Protein AF-X1AQA8-F1 (afdb_monomer_lite)

InterPro domains:
  IPR002523 Mg2+ transporter protein, CorA-like/Zinc transport protein ZntB [PF01544] (9-106)
  IPR045861 CorA, cytoplasmic domain [SSF143865] (4-46)
  IPR045863 CorA, transmembrane region [SSF144083] (48-108)

Secondary structure (DSSP, 8-state):
-HHHHHHHHHHHHHHHHHHHHHHHHHHHHHHHHHHHHHHHHHHHHHHHHHHHHHHHHHHHHHHHHHHHHHHHTSSS--TTTTSTTHHHHHHHHHHHHHHHHHHHHHHTT--

Foldseek 3Di:
DVVVVVVVVV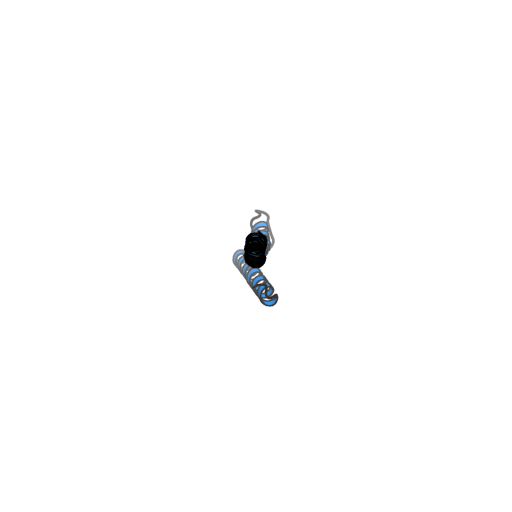VVVVVVVVVVVVVVVVVVVVVVVVVVVVVVVVVVVVVVVLVVLVVVLVVVLVVVVCVLCVVLVDPDPDVLNPDPCSVVVSVVVSVVSNVVSVVVCVVVVSD

pLDDT: mean 88.66, std 9.75, range [56.78, 98.44]

Radius of gyration: 34.84 Å; chains: 1; bounding box: 68×26×103 Å

Organism: NCBI:txid412755

Sequence (111 aa):
MDFLIEALEVYFSDLVDHIEKIWDTLENCKELIEGVHDAHQSLLSNKINDIMRVLTIFSVIILPLALITGIYGMNVGLPLGRSPFAFIIIVVSMIIVIIGMLVYFKYKDWI

Structure (mmCIF, N/CA/C/O backbone):
data_AF-X1AQA8-F1
#
_entry.id   AF-X1AQA8-F1
#
loop_
_atom_site.group_PDB
_atom_site.id
_atom_site.type_symbol
_atom_site.label_atom_id
_atom_site.label_alt_id
_atom_site.label_comp_id
_atom_site.label_asym_id
_atom_site.label_entity_id
_atom_site.label_seq_id
_atom_site.pdbx_PDB_ins_code
_atom_site.Cartn_x
_atom_site.Cartn_y
_atom_site.Cartn_z
_atom_site.occupancy
_atom_site.B_iso_or_equiv
_atom_site.auth_seq_id
_atom_site.auth_comp_id
_atom_site.auth_asym_id
_atom_site.auth_atom_id
_atom_site.pdbx_PDB_model_num
ATOM 1 N N . MET A 1 1 ? -37.784 0.937 64.380 1.00 61.22 1 MET A N 1
ATOM 2 C CA . MET A 1 1 ? -36.533 1.530 63.861 1.00 61.22 1 MET A CA 1
ATOM 3 C C . MET A 1 1 ? -35.927 0.609 62.804 1.00 61.22 1 MET A C 1
ATOM 5 O O . MET A 1 1 ? -35.447 1.120 61.806 1.00 61.22 1 MET A O 1
ATOM 9 N N . ASP A 1 2 ? -36.081 -0.713 62.951 1.00 64.50 2 ASP A N 1
ATOM 10 C CA . ASP A 1 2 ? -35.575 -1.744 62.023 1.00 64.50 2 ASP A CA 1
ATOM 11 C C . ASP A 1 2 ? -36.142 -1.674 60.593 1.00 64.50 2 ASP A C 1
ATOM 13 O O . ASP A 1 2 ? -35.388 -1.785 59.636 1.00 64.50 2 ASP A O 1
ATOM 17 N N . PHE A 1 3 ? -37.434 -1.362 60.420 1.00 72.88 3 PHE A N 1
ATOM 18 C CA . PHE A 1 3 ? -38.059 -1.241 59.087 1.00 72.88 3 PHE A CA 1
ATOM 19 C C . PHE A 1 3 ? -37.407 -0.175 58.180 1.00 72.88 3 PHE A C 1
ATOM 21 O O . PHE A 1 3 ? -37.398 -0.315 56.961 1.00 72.88 3 PHE A O 1
ATOM 28 N N . LEU A 1 4 ? -36.857 0.898 58.762 1.00 77.56 4 LEU A N 1
ATOM 29 C CA . LEU A 1 4 ? -36.189 1.955 57.992 1.00 77.56 4 LEU A CA 1
ATOM 30 C C . LEU A 1 4 ? -34.776 1.555 57.558 1.00 77.56 4 LEU A C 1
ATOM 32 O O . LEU A 1 4 ? -34.303 2.038 56.536 1.00 77.56 4 LEU A O 1
ATOM 36 N N . ILE A 1 5 ? -34.115 0.696 58.335 1.00 79.62 5 ILE A N 1
ATOM 37 C CA . ILE A 1 5 ? -32.762 0.214 58.045 1.00 79.62 5 ILE A CA 1
ATOM 38 C C . ILE A 1 5 ? -32.825 -0.786 56.887 1.00 79.62 5 ILE A C 1
ATOM 40 O O . ILE A 1 5 ? -32.066 -0.657 55.934 1.00 79.62 5 ILE A O 1
ATOM 44 N N . GLU A 1 6 ? -33.800 -1.694 56.908 1.00 81.06 6 GLU A N 1
ATOM 45 C CA . GLU A 1 6 ? -33.964 -2.714 55.867 1.00 81.06 6 GLU A CA 1
ATOM 46 C C . GLU A 1 6 ? -34.383 -2.120 54.511 1.00 81.06 6 GLU A C 1
ATOM 48 O O . GLU A 1 6 ? -33.845 -2.489 53.470 1.00 81.06 6 GLU A O 1
ATOM 53 N N . ALA A 1 7 ? -35.265 -1.113 54.502 1.00 81.50 7 ALA A N 1
ATOM 54 C CA . ALA A 1 7 ? -35.614 -0.396 53.273 1.00 81.50 7 ALA A CA 1
ATOM 55 C C . ALA A 1 7 ? -34.426 0.385 52.677 1.00 81.50 7 ALA A C 1
ATOM 57 O O . ALA A 1 7 ? -34.309 0.509 51.457 1.00 81.50 7 ALA A O 1
ATOM 58 N N . LEU A 1 8 ? -33.543 0.913 53.532 1.00 86.75 8 LEU A N 1
ATOM 59 C CA . LEU A 1 8 ? -32.344 1.630 53.106 1.00 86.75 8 LEU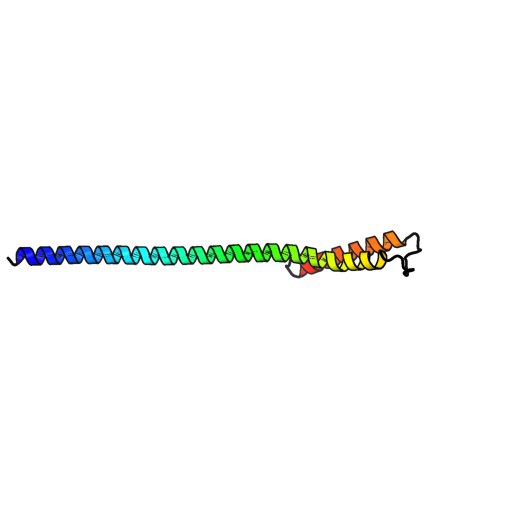 A CA 1
ATOM 60 C C . LEU A 1 8 ? -31.306 0.670 52.509 1.00 86.75 8 LEU A C 1
ATOM 62 O O . LEU A 1 8 ? -30.703 0.987 51.487 1.00 86.75 8 LEU A O 1
ATOM 66 N N . GLU A 1 9 ? -31.133 -0.505 53.112 1.00 87.56 9 GLU A N 1
ATOM 67 C CA . GLU A 1 9 ? -30.214 -1.548 52.646 1.00 87.56 9 GLU A CA 1
ATOM 68 C C . GLU A 1 9 ? -30.627 -2.092 51.268 1.00 87.56 9 GLU A C 1
ATOM 70 O O . GLU A 1 9 ? -29.797 -2.167 50.361 1.00 87.56 9 GLU A O 1
ATOM 75 N N . VAL A 1 10 ? -31.927 -2.337 51.058 1.00 89.12 10 VAL A N 1
ATOM 76 C CA . VAL A 1 10 ? -32.480 -2.726 49.747 1.00 89.12 10 VAL A CA 1
ATOM 77 C C . VAL A 1 10 ? -32.274 -1.632 48.693 1.00 89.12 10 VAL A C 1
ATOM 79 O O . VAL A 1 10 ? -31.888 -1.934 47.566 1.00 89.12 10 VAL A O 1
ATOM 82 N N . TYR A 1 11 ? -32.482 -0.358 49.044 1.00 92.00 11 TYR A N 1
ATOM 83 C CA . TYR A 1 11 ? -32.276 0.760 48.116 1.00 92.00 11 TYR A CA 1
ATOM 84 C C . TYR A 1 11 ? -30.807 0.914 47.692 1.00 92.00 11 TYR A C 1
ATOM 86 O O . TYR A 1 11 ? -30.523 1.131 46.515 1.00 92.00 11 TYR A O 1
ATOM 94 N N . PHE A 1 12 ? -29.864 0.791 48.631 1.00 92.62 12 PHE A N 1
ATOM 95 C CA . PHE A 1 12 ? -28.437 0.836 48.302 1.00 92.62 12 PHE A CA 1
ATOM 96 C C . PHE A 1 12 ? -27.999 -0.365 47.463 1.00 92.62 12 PHE A C 1
ATOM 98 O O . PHE A 1 12 ? -27.198 -0.176 46.552 1.00 92.62 12 PHE A O 1
ATOM 105 N N . SER A 1 13 ? -28.540 -1.560 47.723 1.00 93.75 13 SER A N 1
ATOM 106 C CA . SER A 1 13 ? -28.267 -2.745 46.902 1.00 93.75 13 SER A CA 1
ATOM 107 C C . SER A 1 13 ? -28.698 -2.538 45.449 1.00 93.75 13 SER A C 1
ATOM 109 O O . SER A 1 13 ? -27.897 -2.747 44.548 1.00 93.75 13 SER A O 1
ATOM 111 N N . ASP A 1 14 ? -29.917 -2.044 45.213 1.00 95.00 14 ASP A N 1
ATOM 112 C CA . ASP A 1 14 ? -30.417 -1.794 43.851 1.00 95.00 14 ASP A CA 1
ATOM 113 C C . ASP A 1 14 ? -29.590 -0.719 43.118 1.00 95.00 14 ASP A C 1
ATOM 115 O O . ASP A 1 14 ? -29.326 -0.821 41.918 1.00 95.00 14 ASP A O 1
ATOM 119 N N . LEU A 1 15 ? -29.109 0.294 43.850 1.00 94.44 15 LEU A N 1
ATOM 120 C CA . LEU A 1 15 ? -28.183 1.299 43.321 1.00 94.44 15 LEU A CA 1
ATOM 121 C C . LEU A 1 15 ? -26.840 0.694 42.900 1.00 94.44 15 LEU A C 1
ATOM 123 O O . LEU A 1 15 ? -26.312 1.067 41.851 1.00 94.44 15 LEU A O 1
ATOM 127 N N . VAL A 1 16 ? -26.285 -0.211 43.708 1.00 96.00 16 VAL A N 1
ATOM 128 C CA . VAL A 1 16 ? -25.039 -0.920 43.386 1.00 96.00 16 VAL A CA 1
ATOM 129 C C . VAL A 1 16 ? -25.233 -1.778 42.138 1.00 96.00 16 VAL A C 1
ATOM 131 O O . VAL A 1 16 ? -24.447 -1.641 41.202 1.00 96.00 16 VAL A O 1
ATOM 134 N N . ASP A 1 17 ? -26.326 -2.539 42.055 1.00 96.50 17 ASP A N 1
ATOM 135 C CA . ASP A 1 17 ? -26.651 -3.367 40.886 1.00 96.50 17 ASP A CA 1
ATOM 136 C C . ASP A 1 17 ? -26.779 -2.522 39.604 1.00 96.50 17 ASP A C 1
ATOM 138 O O . ASP A 1 17 ? -26.302 -2.897 38.527 1.00 96.50 17 ASP A O 1
ATOM 142 N N . HIS A 1 18 ? -27.392 -1.336 39.699 1.00 96.44 18 HIS A N 1
ATOM 143 C CA . HIS A 1 18 ? -27.487 -0.407 38.571 1.00 96.44 18 HIS A CA 1
ATOM 144 C C . HIS A 1 18 ? -26.119 0.132 38.143 1.00 96.44 18 HIS A C 1
ATOM 146 O O . HIS A 1 18 ? -25.861 0.251 36.942 1.00 96.44 18 HIS A O 1
ATOM 152 N N . ILE A 1 19 ? -25.242 0.456 39.096 1.00 97.06 19 ILE A N 1
ATOM 153 C CA . ILE A 1 19 ? -23.880 0.923 38.806 1.00 97.06 19 ILE A CA 1
ATOM 154 C C . ILE A 1 19 ? -23.067 -0.185 38.134 1.00 97.06 19 ILE A C 1
ATOM 156 O O . ILE A 1 19 ? -22.414 0.093 37.129 1.00 97.06 19 ILE A O 1
ATOM 160 N N . GLU A 1 20 ? -23.143 -1.425 38.622 1.00 97.75 20 GLU A N 1
ATOM 161 C CA . GLU A 1 20 ? -22.469 -2.576 38.004 1.00 97.75 20 GLU A CA 1
ATOM 162 C C . GLU A 1 20 ? -22.935 -2.780 36.563 1.00 97.75 20 GLU A C 1
ATOM 164 O O . GLU A 1 20 ? -22.125 -2.877 35.645 1.00 97.75 20 GLU A O 1
ATOM 169 N N . LYS A 1 21 ? -24.243 -2.710 36.317 1.00 97.56 21 LYS A N 1
ATOM 170 C CA . LYS A 1 21 ? -24.792 -2.862 34.965 1.00 97.56 21 LYS A CA 1
ATOM 171 C C . LYS A 1 21 ? -24.344 -1.758 34.004 1.00 97.56 21 LYS A C 1
ATOM 173 O O . LYS A 1 21 ? -24.112 -2.014 32.817 1.00 97.56 21 LYS A O 1
ATOM 178 N N . ILE A 1 22 ? -24.233 -0.522 34.493 1.00 97.81 22 ILE A N 1
ATOM 179 C CA . ILE A 1 22 ? -23.680 0.598 33.719 1.00 97.81 22 ILE A CA 1
ATOM 180 C C . ILE A 1 22 ? -22.198 0.352 33.433 1.00 97.81 22 ILE A C 1
ATOM 182 O O . ILE A 1 22 ? -21.763 0.572 32.303 1.00 97.81 22 ILE A O 1
ATOM 186 N N . TRP A 1 23 ? -21.444 -0.119 34.426 1.00 98.19 23 TRP A N 1
ATOM 187 C CA . TRP A 1 23 ? -20.026 -0.432 34.288 1.00 98.19 23 TRP A CA 1
ATOM 188 C C . TRP A 1 23 ? -19.785 -1.509 33.230 1.00 98.19 23 TRP A C 1
ATOM 190 O O . TRP A 1 23 ? -19.011 -1.286 32.302 1.00 98.19 23 TRP A O 1
ATOM 200 N N . ASP A 1 24 ? -20.525 -2.614 33.291 1.00 98.25 24 ASP A N 1
ATOM 201 C CA . ASP A 1 24 ? -20.453 -3.690 32.301 1.00 98.25 24 ASP A CA 1
ATOM 202 C C . ASP A 1 24 ? -20.789 -3.184 30.897 1.00 98.25 24 ASP A C 1
ATOM 204 O O . ASP A 1 24 ? -20.133 -3.525 29.914 1.00 98.25 24 ASP A O 1
ATOM 208 N N . THR A 1 25 ? -21.807 -2.330 30.777 1.00 98.12 25 THR A N 1
ATOM 209 C CA . THR A 1 25 ? -22.171 -1.729 29.487 1.00 98.12 25 THR A CA 1
ATOM 210 C C . THR A 1 25 ? -21.050 -0.835 28.956 1.00 98.12 25 THR A C 1
ATOM 212 O O . THR A 1 25 ? -20.780 -0.830 27.753 1.00 98.12 25 THR A O 1
ATOM 215 N N . LEU A 1 26 ? -20.387 -0.086 29.837 1.00 98.31 26 LEU A N 1
ATOM 216 C CA . LEU A 1 26 ? -19.289 0.805 29.485 1.00 98.31 26 LEU A CA 1
ATOM 217 C C . LEU A 1 26 ? -18.041 0.027 29.055 1.00 98.31 26 LEU A C 1
ATOM 219 O O . LEU A 1 26 ? -17.436 0.394 28.047 1.00 98.31 26 LEU A O 1
ATOM 223 N N . GLU A 1 27 ? -17.701 -1.064 29.743 1.00 98.31 27 GLU A N 1
ATOM 224 C CA . GLU A 1 27 ? -16.589 -1.936 29.347 1.00 98.31 27 GLU A CA 1
ATOM 225 C C . GLU A 1 27 ? -16.869 -2.592 27.989 1.00 98.31 27 GLU A C 1
ATOM 227 O O . GLU A 1 27 ? -16.045 -2.493 27.084 1.00 98.31 27 GLU A O 1
ATOM 232 N N . ASN A 1 28 ? -18.079 -3.121 27.774 1.00 98.31 28 ASN A N 1
ATOM 233 C CA . ASN A 1 28 ? -18.488 -3.648 26.466 1.00 98.31 28 ASN A CA 1
ATOM 234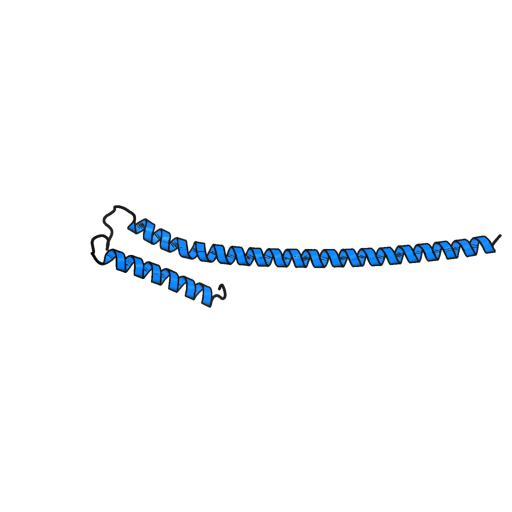 C C . ASN A 1 28 ? -18.383 -2.586 25.354 1.00 98.31 28 ASN A C 1
ATOM 236 O O . ASN A 1 28 ? -17.917 -2.867 24.251 1.00 98.31 28 ASN A O 1
ATOM 240 N N . CYS A 1 29 ? -18.805 -1.344 25.621 1.00 98.12 29 CYS A N 1
ATOM 241 C CA . CYS A 1 29 ? -18.671 -0.252 24.652 1.00 98.12 29 CYS A CA 1
ATOM 242 C C . CYS A 1 29 ? -17.205 0.060 24.343 1.00 98.12 29 CYS A C 1
ATOM 244 O O . CYS A 1 29 ? -16.869 0.324 23.188 1.00 98.12 29 CYS A O 1
ATOM 246 N N . LYS A 1 30 ? -16.334 0.032 25.354 1.00 98.25 30 LYS A N 1
ATOM 247 C CA . LYS A 1 30 ? -14.898 0.245 25.186 1.00 98.25 30 LYS A CA 1
ATOM 248 C C . LYS A 1 30 ? -14.272 -0.854 24.328 1.00 98.25 30 LYS A C 1
ATOM 250 O O . LYS A 1 30 ? -13.606 -0.517 23.353 1.00 98.25 30 LYS A O 1
ATOM 255 N N . GLU A 1 31 ? -14.559 -2.123 24.607 1.00 98.31 31 GLU A N 1
ATOM 256 C CA . GLU A 1 31 ? -14.080 -3.254 23.797 1.00 98.31 31 GLU A CA 1
ATOM 257 C C . GLU A 1 31 ? -14.537 -3.147 22.334 1.00 98.31 31 GLU A C 1
ATOM 259 O O . GLU A 1 31 ? -13.757 -3.366 21.406 1.00 98.31 31 GLU A O 1
ATOM 264 N N . LEU A 1 32 ? -15.790 -2.738 22.100 1.00 98.31 32 LEU A N 1
ATOM 265 C CA . LEU A 1 32 ? -16.300 -2.503 20.747 1.00 98.31 32 LEU A CA 1
ATOM 266 C C . LEU A 1 32 ? -15.560 -1.362 20.037 1.00 98.31 32 LEU A C 1
ATOM 268 O O . LEU A 1 32 ? -15.233 -1.485 18.855 1.00 98.31 32 LEU A O 1
ATOM 272 N N . ILE A 1 33 ? -15.295 -0.252 20.733 1.00 98.25 33 ILE A N 1
ATOM 273 C CA . ILE A 1 33 ? -14.549 0.885 20.175 1.00 98.25 33 ILE A CA 1
ATOM 274 C C . ILE A 1 33 ? -13.117 0.469 19.832 1.00 98.25 33 ILE A C 1
ATOM 276 O O . ILE A 1 33 ? -12.638 0.817 18.753 1.00 98.25 33 ILE A O 1
ATOM 280 N N . GLU A 1 34 ? -12.455 -0.287 20.705 1.00 98.44 34 GLU A N 1
ATOM 281 C CA . GLU A 1 34 ? -11.110 -0.820 20.466 1.00 98.44 34 GLU A CA 1
ATOM 282 C C . GLU A 1 34 ? -11.102 -1.754 19.247 1.00 98.44 34 GLU A C 1
ATOM 284 O O . GLU A 1 34 ? -10.308 -1.554 18.328 1.00 98.44 34 GLU A O 1
ATOM 289 N N . GLY A 1 35 ? -12.069 -2.670 19.141 1.00 98.12 35 GLY A N 1
ATOM 290 C CA . GLY A 1 35 ? -12.199 -3.550 17.976 1.00 98.12 35 GLY A CA 1
ATOM 291 C C . GLY A 1 35 ? -12.430 -2.794 16.660 1.00 98.12 35 GLY A C 1
ATOM 292 O O . GLY A 1 35 ? -11.840 -3.126 15.627 1.00 98.12 35 GLY A O 1
ATOM 293 N N . VAL A 1 36 ? -13.250 -1.739 16.676 1.00 98.12 36 VAL A N 1
ATOM 294 C CA . VAL A 1 36 ? -13.454 -0.872 15.501 1.00 98.12 36 VAL A CA 1
ATOM 295 C C . VAL A 1 36 ? -12.195 -0.071 15.180 1.00 98.12 36 VAL A C 1
ATOM 297 O O . VAL A 1 36 ? -11.871 0.104 14.003 1.00 98.12 36 VAL A O 1
ATOM 300 N N . HIS A 1 37 ? -11.475 0.411 16.193 1.00 98.25 37 HIS A N 1
ATOM 301 C CA . HIS A 1 37 ? -10.222 1.130 16.003 1.00 98.25 37 HIS A CA 1
ATOM 302 C C . HIS A 1 37 ? -9.178 0.242 15.322 1.00 98.25 37 HIS A C 1
ATOM 304 O O . HIS A 1 37 ? -8.602 0.648 14.311 1.00 98.25 37 HIS A O 1
ATOM 310 N N . ASP A 1 38 ? -9.005 -0.989 15.796 1.00 98.06 38 ASP A N 1
ATOM 311 C CA . ASP A 1 38 ? -8.063 -1.956 15.230 1.00 98.06 38 ASP A CA 1
ATOM 312 C C . ASP A 1 38 ? -8.435 -2.353 13.797 1.00 98.06 38 ASP A C 1
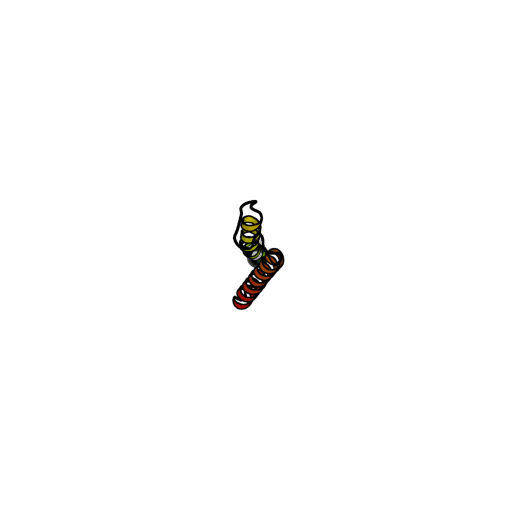ATOM 314 O O . ASP A 1 38 ? -7.575 -2.422 12.909 1.00 98.06 38 ASP A O 1
ATOM 318 N N . ALA A 1 39 ? -9.729 -2.540 13.523 1.00 97.62 39 ALA A N 1
ATOM 319 C CA . ALA A 1 39 ? -10.219 -2.767 12.168 1.00 97.62 39 ALA A CA 1
ATOM 320 C C . ALA A 1 39 ? -9.949 -1.555 11.262 1.00 97.62 39 ALA A C 1
ATOM 322 O O . ALA A 1 39 ? -9.502 -1.713 10.122 1.00 97.62 39 ALA A O 1
ATOM 323 N N . HIS A 1 40 ? -10.169 -0.335 11.758 1.00 97.81 40 HIS A N 1
ATOM 324 C CA . HIS A 1 40 ? -9.895 0.881 11.002 1.00 97.81 40 HIS A CA 1
ATOM 325 C C . HIS A 1 40 ? -8.402 1.031 10.694 1.00 97.81 40 HIS A C 1
ATOM 327 O O . HIS A 1 40 ? -8.055 1.310 9.542 1.00 97.81 40 HIS A O 1
ATOM 333 N N . GLN A 1 41 ? -7.531 0.803 11.679 1.00 98.12 41 GLN A N 1
ATOM 334 C CA . GLN A 1 41 ? -6.081 0.811 11.492 1.00 98.12 41 GLN A CA 1
ATOM 335 C C . GLN A 1 41 ? -5.657 -0.232 10.460 1.00 98.12 41 GLN A C 1
ATOM 337 O O . GLN A 1 41 ? -4.933 0.095 9.524 1.00 98.12 41 GLN A O 1
ATOM 342 N N . SER A 1 42 ? -6.194 -1.450 10.541 1.00 97.56 42 SER A N 1
ATOM 343 C CA . SER A 1 42 ? -5.928 -2.512 9.563 1.00 97.56 42 SER A CA 1
ATOM 344 C C . SER A 1 42 ? -6.331 -2.101 8.142 1.00 97.56 42 SER A C 1
ATOM 346 O O . SER A 1 42 ? -5.574 -2.297 7.189 1.00 97.56 42 SER A O 1
ATOM 348 N N . LEU A 1 43 ? -7.495 -1.463 7.978 1.00 97.69 43 LEU A N 1
ATOM 349 C CA . LEU A 1 43 ? -7.936 -0.927 6.686 1.00 97.69 43 LEU A CA 1
ATOM 350 C C . LEU A 1 43 ? -7.031 0.205 6.181 1.00 97.69 43 LEU A C 1
ATOM 352 O O . LEU A 1 43 ? -6.765 0.278 4.980 1.00 97.69 43 LEU A O 1
ATOM 356 N N . LEU A 1 44 ? -6.552 1.084 7.066 1.00 97.56 44 LEU A N 1
ATOM 357 C CA . LEU A 1 44 ? -5.596 2.134 6.706 1.00 97.56 44 LEU A CA 1
ATOM 358 C C . LEU A 1 44 ? -4.258 1.538 6.267 1.00 97.56 44 LEU A C 1
ATOM 360 O O . LEU A 1 44 ? -3.751 1.921 5.215 1.00 97.56 44 LEU A O 1
ATOM 364 N N . SER A 1 45 ? -3.719 0.570 7.008 1.00 96.75 45 SER A N 1
ATOM 365 C CA . SER A 1 45 ? -2.494 -0.141 6.636 1.00 96.75 45 SER A CA 1
ATOM 366 C C . SER A 1 45 ? -2.633 -0.844 5.288 1.00 96.75 45 SER A C 1
ATOM 368 O O . SER A 1 45 ? -1.735 -0.729 4.458 1.00 96.75 45 SER A O 1
ATOM 370 N N . ASN A 1 46 ? -3.770 -1.493 5.017 1.00 95.12 46 ASN A N 1
ATOM 371 C CA . ASN A 1 46 ? -4.039 -2.104 3.712 1.00 95.12 46 ASN A CA 1
ATOM 372 C C . ASN A 1 46 ? -4.030 -1.063 2.585 1.00 95.12 46 ASN A C 1
ATOM 374 O O . ASN A 1 46 ? -3.338 -1.249 1.588 1.00 95.12 46 ASN A O 1
ATOM 378 N N . LYS A 1 47 ? -4.703 0.081 2.774 1.00 94.88 47 LYS A N 1
ATOM 379 C CA . LYS A 1 47 ? -4.675 1.181 1.795 1.00 94.88 47 LYS A CA 1
ATOM 380 C C . LYS A 1 47 ? -3.266 1.724 1.566 1.00 94.88 47 LYS A C 1
ATOM 382 O O . LYS A 1 47 ? -2.899 1.998 0.428 1.00 94.88 47 LYS A O 1
ATOM 387 N N . ILE A 1 48 ? -2.475 1.890 2.626 1.00 95.50 48 ILE A N 1
ATOM 388 C CA . ILE A 1 48 ? -1.082 2.344 2.516 1.00 95.50 48 ILE A CA 1
ATOM 389 C C . ILE A 1 48 ? -0.253 1.319 1.741 1.00 95.50 48 ILE A C 1
ATOM 391 O O . ILE A 1 48 ? 0.488 1.706 0.840 1.00 95.50 48 ILE A O 1
ATOM 395 N N . ASN A 1 49 ? -0.405 0.027 2.037 1.00 93.94 49 ASN A N 1
ATOM 396 C CA . ASN A 1 49 ? 0.282 -1.044 1.318 1.00 93.94 49 ASN A CA 1
ATOM 397 C C . ASN A 1 49 ? -0.073 -1.043 -0.173 1.00 93.94 49 ASN A C 1
ATOM 399 O O . ASN A 1 49 ? 0.826 -1.156 -1.006 1.00 93.94 49 ASN A O 1
ATOM 403 N N . ASP A 1 50 ? -1.343 -0.837 -0.522 1.00 92.94 50 ASP A N 1
ATOM 404 C CA . ASP A 1 50 ? -1.778 -0.728 -1.917 1.00 92.94 50 ASP A CA 1
ATOM 405 C C . ASP A 1 50 ? -1.169 0.495 -2.615 1.00 92.94 50 ASP A C 1
ATOM 407 O O . ASP A 1 50 ? -0.624 0.378 -3.715 1.00 92.94 50 ASP A O 1
ATOM 411 N N . ILE A 1 51 ? -1.179 1.662 -1.964 1.00 94.62 51 ILE A N 1
ATOM 412 C CA . ILE A 1 51 ? -0.553 2.882 -2.498 1.00 94.62 51 ILE A CA 1
ATOM 413 C C . ILE A 1 51 ? 0.953 2.668 -2.710 1.00 94.62 51 ILE A C 1
ATOM 415 O O . ILE A 1 51 ? 1.488 3.004 -3.770 1.00 94.62 51 ILE A O 1
ATOM 419 N N . MET A 1 52 ? 1.641 2.072 -1.733 1.00 93.81 52 MET A N 1
ATOM 420 C CA . MET A 1 52 ? 3.075 1.777 -1.804 1.00 93.81 52 MET A CA 1
ATOM 421 C C . MET A 1 52 ? 3.400 0.769 -2.905 1.00 93.81 52 MET A C 1
ATOM 423 O O . MET A 1 52 ? 4.388 0.944 -3.621 1.00 93.81 52 MET A O 1
ATOM 427 N N . ARG A 1 53 ? 2.567 -0.260 -3.081 1.00 90.00 53 ARG A N 1
ATOM 428 C CA . ARG A 1 53 ? 2.692 -1.246 -4.160 1.00 90.00 53 ARG A CA 1
ATOM 429 C C . ARG A 1 53 ? 2.614 -0.567 -5.522 1.00 90.00 53 ARG A C 1
ATOM 431 O O . ARG A 1 53 ? 3.509 -0.767 -6.341 1.00 90.00 53 ARG A O 1
ATOM 438 N N . VAL A 1 54 ? 1.625 0.303 -5.734 1.00 90.62 54 VAL A N 1
ATOM 439 C CA . VAL A 1 54 ? 1.487 1.070 -6.983 1.00 90.62 54 VAL A CA 1
ATOM 440 C C . VAL A 1 54 ? 2.709 1.962 -7.216 1.00 90.62 54 VAL A C 1
ATOM 442 O O . VAL A 1 54 ? 3.328 1.887 -8.279 1.00 90.62 54 VAL A O 1
ATOM 445 N N . LEU A 1 55 ? 3.115 2.755 -6.220 1.00 91.88 55 LEU A N 1
ATOM 446 C CA . LEU A 1 55 ? 4.281 3.640 -6.331 1.00 91.88 55 LEU A CA 1
ATOM 447 C C . LEU A 1 55 ? 5.577 2.867 -6.631 1.00 91.88 55 LEU A C 1
ATOM 449 O O . LEU A 1 55 ? 6.399 3.306 -7.440 1.00 91.88 55 LEU A O 1
ATOM 453 N N . THR A 1 56 ? 5.750 1.698 -6.015 1.00 91.88 56 THR A N 1
ATOM 454 C CA . THR A 1 56 ? 6.914 0.827 -6.224 1.00 91.88 56 THR A CA 1
ATOM 455 C C . THR A 1 56 ? 6.944 0.274 -7.642 1.00 91.88 56 THR A C 1
ATOM 457 O O . THR A 1 56 ? 7.992 0.322 -8.281 1.00 91.88 56 THR A O 1
ATOM 460 N N . ILE A 1 57 ? 5.809 -0.195 -8.169 1.00 90.25 57 ILE A N 1
ATOM 461 C CA . ILE A 1 57 ? 5.715 -0.699 -9.548 1.00 90.25 57 ILE A CA 1
ATOM 462 C C . ILE A 1 57 ? 6.128 0.390 -10.540 1.00 90.25 57 ILE A C 1
ATOM 464 O O . ILE A 1 57 ? 6.982 0.146 -11.394 1.00 90.25 57 ILE A O 1
ATOM 468 N N . PHE A 1 58 ? 5.596 1.608 -10.391 1.00 90.94 58 PHE A N 1
ATOM 469 C CA . PHE A 1 58 ? 6.008 2.741 -11.224 1.00 90.94 58 PHE A CA 1
ATOM 470 C C . PHE A 1 58 ? 7.513 3.014 -11.112 1.00 90.94 58 PHE A C 1
ATOM 472 O O . PHE A 1 58 ? 8.194 3.145 -12.128 1.00 90.94 58 PHE A O 1
ATOM 479 N N . SER A 1 59 ? 8.050 3.037 -9.893 1.00 93.50 59 SER A N 1
ATOM 480 C CA . SER A 1 59 ? 9.470 3.316 -9.641 1.00 93.50 59 SER A CA 1
ATOM 481 C C . SER A 1 59 ? 10.398 2.264 -10.263 1.00 93.50 59 SER A C 1
ATOM 483 O O . SER A 1 59 ? 11.394 2.609 -10.902 1.00 93.50 59 SER A O 1
ATOM 485 N N . VAL A 1 60 ? 10.056 0.979 -10.128 1.00 92.12 60 VAL A N 1
ATOM 486 C CA . VAL A 1 60 ? 10.832 -0.143 -10.684 1.00 92.12 60 VAL A CA 1
ATOM 487 C C . VAL A 1 60 ? 10.800 -0.147 -12.211 1.00 92.12 60 VAL A C 1
ATOM 489 O O . VAL A 1 60 ? 11.804 -0.495 -12.824 1.00 92.12 60 VAL A O 1
ATOM 492 N N . ILE A 1 61 ? 9.697 0.275 -12.839 1.00 91.56 61 ILE A N 1
ATOM 493 C CA . ILE A 1 61 ? 9.625 0.431 -14.300 1.00 91.56 61 ILE A CA 1
ATOM 494 C C . ILE A 1 61 ? 10.468 1.626 -14.763 1.00 91.56 61 ILE A C 1
ATOM 496 O O . ILE A 1 61 ? 11.162 1.533 -15.774 1.00 91.56 61 ILE A O 1
ATOM 500 N N . ILE A 1 62 ? 10.452 2.743 -14.031 1.00 92.81 62 ILE A N 1
ATOM 501 C CA . ILE A 1 62 ? 11.195 3.954 -14.410 1.00 92.81 62 ILE A CA 1
ATOM 502 C C . ILE A 1 62 ? 12.713 3.736 -14.345 1.00 92.81 62 ILE A C 1
ATOM 504 O O . ILE A 1 62 ? 13.422 4.231 -15.213 1.00 92.81 62 ILE A O 1
ATOM 508 N N . LEU A 1 63 ? 13.228 2.981 -13.372 1.00 93.62 63 LEU A N 1
ATOM 509 C CA . LEU A 1 63 ? 14.667 2.737 -13.178 1.00 93.62 63 LEU A CA 1
ATOM 510 C C . LEU A 1 63 ? 15.435 2.251 -14.432 1.00 93.62 63 LEU A C 1
ATOM 512 O O . LEU A 1 63 ? 16.390 2.918 -14.836 1.00 93.62 63 LEU A O 1
ATOM 516 N N . PRO A 1 64 ? 15.065 1.130 -15.083 1.00 91.25 64 PRO A N 1
ATOM 517 C CA . PRO A 1 64 ? 15.751 0.659 -16.285 1.00 91.25 64 PRO A CA 1
ATOM 518 C C . PRO A 1 64 ? 15.546 1.601 -17.476 1.00 91.25 64 PRO A C 1
ATOM 520 O O . PRO A 1 64 ? 16.457 1.768 -18.282 1.00 91.25 64 PRO A O 1
ATOM 523 N N . LEU A 1 65 ? 14.388 2.258 -17.576 1.00 91.50 65 LEU A N 1
ATOM 524 C CA . LEU A 1 65 ? 14.138 3.266 -18.608 1.00 91.50 65 LEU A CA 1
ATOM 525 C C . LEU A 1 65 ? 15.078 4.461 -18.438 1.00 91.50 65 LEU A C 1
ATOM 527 O O . LEU A 1 65 ? 15.728 4.860 -19.401 1.00 91.50 65 LEU A O 1
ATOM 531 N N . ALA A 1 66 ? 15.194 4.975 -17.214 1.00 92.00 66 ALA A N 1
ATOM 532 C CA . ALA A 1 66 ? 16.086 6.067 -16.854 1.00 92.00 66 ALA A CA 1
ATOM 533 C C . ALA A 1 66 ? 17.551 5.703 -17.126 1.00 92.00 66 ALA A C 1
ATOM 535 O O . ALA A 1 66 ? 18.303 6.536 -17.629 1.00 92.00 66 ALA A O 1
ATOM 536 N N . LEU A 1 67 ? 17.948 4.453 -16.863 1.00 91.44 67 LEU A N 1
ATOM 537 C CA . LEU A 1 67 ? 19.277 3.943 -17.199 1.00 91.44 67 LEU A CA 1
ATOM 538 C C . LEU A 1 67 ? 19.523 3.955 -18.715 1.00 91.44 67 LEU A C 1
ATOM 540 O O . LEU A 1 67 ? 20.557 4.453 -19.155 1.00 91.44 67 LEU A O 1
ATOM 544 N N . ILE A 1 68 ? 18.576 3.457 -19.518 1.00 88.94 68 ILE A N 1
ATOM 545 C CA . ILE A 1 68 ? 18.682 3.453 -20.987 1.00 88.94 68 ILE A CA 1
ATOM 546 C C . ILE A 1 68 ? 18.782 4.888 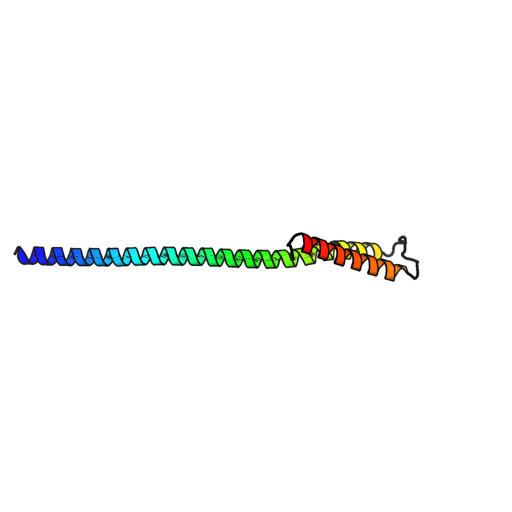-21.513 1.00 88.94 68 ILE A C 1
ATOM 548 O O . ILE A 1 68 ? 19.695 5.198 -22.280 1.00 88.94 68 ILE A O 1
ATOM 552 N N . THR A 1 69 ? 17.895 5.783 -21.071 1.00 88.75 69 THR A N 1
ATOM 553 C CA . THR A 1 69 ? 17.932 7.197 -21.472 1.00 88.75 69 THR A CA 1
ATOM 554 C C . THR A 1 69 ? 19.185 7.905 -20.976 1.00 88.75 69 THR A C 1
ATOM 556 O O . THR A 1 69 ? 19.705 8.768 -21.669 1.00 88.75 69 THR A O 1
ATOM 559 N N . GLY A 1 70 ? 19.685 7.540 -19.795 1.00 89.44 70 GLY A N 1
ATOM 560 C CA . GLY A 1 70 ? 20.886 8.113 -19.203 1.00 89.44 70 GLY A CA 1
ATOM 561 C C . GLY A 1 70 ? 22.128 7.746 -20.001 1.00 89.44 70 GLY A C 1
ATOM 562 O O . GLY A 1 70 ? 22.883 8.636 -20.368 1.00 89.44 70 GLY A O 1
ATOM 563 N N . ILE A 1 71 ? 22.294 6.463 -20.342 1.00 86.81 71 ILE A N 1
ATOM 564 C CA . ILE A 1 71 ? 23.403 5.985 -21.177 1.00 86.81 71 ILE A CA 1
ATOM 565 C C . ILE A 1 71 ? 23.334 6.640 -22.560 1.00 86.81 71 ILE A C 1
ATOM 567 O O . ILE A 1 71 ? 24.292 7.280 -22.976 1.00 86.81 71 ILE A O 1
ATOM 571 N N . TYR A 1 72 ? 22.200 6.545 -23.259 1.00 83.81 72 TYR A N 1
ATOM 572 C CA . TYR A 1 72 ? 22.071 7.080 -24.622 1.00 83.81 72 TYR A CA 1
ATOM 573 C C . TYR A 1 72 ? 21.917 8.607 -24.698 1.00 83.81 72 TYR A C 1
ATOM 575 O O . TYR A 1 72 ? 22.032 9.174 -25.782 1.00 83.81 72 TYR A O 1
ATOM 583 N N . GLY A 1 73 ? 21.693 9.283 -23.570 1.00 81.44 73 GLY A N 1
ATOM 584 C CA . GLY A 1 73 ? 21.743 10.740 -23.450 1.00 81.44 73 GLY A CA 1
ATOM 585 C C . GLY A 1 73 ? 23.164 11.289 -23.302 1.00 81.44 73 GLY A C 1
ATOM 586 O O . GLY A 1 73 ? 23.368 12.501 -23.390 1.00 81.44 73 GLY A O 1
ATOM 587 N N . MET A 1 74 ? 24.165 10.427 -23.091 1.00 83.31 74 MET A N 1
ATOM 588 C CA . MET A 1 74 ? 25.564 10.845 -23.050 1.00 83.31 74 MET A CA 1
ATOM 589 C C . MET A 1 74 ? 26.043 11.213 -24.458 1.00 83.31 74 MET A C 1
ATOM 591 O O . MET A 1 74 ? 25.917 10.428 -25.394 1.00 83.31 74 MET A O 1
ATOM 595 N N . ASN A 1 75 ? 26.696 12.370 -24.600 1.00 75.12 75 ASN A N 1
ATOM 596 C CA . ASN A 1 75 ? 27.337 12.815 -25.849 1.00 75.12 75 ASN A CA 1
ATOM 597 C C . ASN A 1 75 ? 28.651 12.057 -26.147 1.00 75.12 75 ASN A C 1
ATOM 599 O O . ASN A 1 75 ? 29.643 12.641 -26.581 1.00 75.12 75 ASN A O 1
ATOM 603 N N . VAL A 1 76 ? 28.686 10.755 -25.866 1.00 75.44 76 VAL A N 1
ATOM 604 C CA . VAL A 1 76 ? 29.827 9.865 -26.098 1.00 75.44 76 VAL A CA 1
ATOM 605 C C . VAL A 1 76 ? 29.482 8.951 -27.272 1.00 75.44 76 VAL A C 1
ATOM 607 O O . VAL A 1 76 ? 28.330 8.565 -27.451 1.00 75.44 76 VAL A O 1
ATOM 610 N N . GLY A 1 77 ? 30.472 8.615 -28.103 1.00 71.25 77 GLY A N 1
ATOM 611 C CA . GLY A 1 77 ? 30.294 7.739 -29.263 1.00 71.25 77 GLY A CA 1
ATOM 612 C C . GLY A 1 77 ? 29.945 6.305 -28.860 1.00 71.25 77 GLY A C 1
ATOM 613 O O . GLY A 1 77 ? 30.821 5.447 -28.812 1.00 71.25 77 GLY A O 1
ATOM 614 N N . LEU A 1 78 ? 28.672 6.058 -28.568 1.00 74.12 78 LEU A N 1
ATOM 615 C CA . LEU A 1 78 ? 28.156 4.754 -28.172 1.00 74.12 78 LEU A CA 1
ATOM 616 C C . LEU A 1 78 ? 27.888 3.858 -29.391 1.00 74.12 78 LEU A C 1
ATOM 618 O O . LEU A 1 78 ? 27.514 4.358 -30.462 1.00 74.12 78 LEU A O 1
ATOM 622 N N . PRO A 1 79 ? 28.022 2.525 -29.244 1.00 66.75 79 PRO A N 1
ATOM 623 C CA . PRO A 1 79 ? 27.512 1.587 -30.236 1.00 66.75 79 PRO A CA 1
ATOM 624 C C . PRO A 1 79 ? 26.009 1.835 -30.446 1.00 66.75 79 PRO A C 1
ATOM 626 O O . PRO A 1 79 ? 25.301 2.209 -29.520 1.00 66.75 79 PRO A O 1
ATOM 629 N N . LEU A 1 80 ? 25.539 1.687 -31.686 1.00 67.25 80 LEU A N 1
ATOM 630 C CA . LEU A 1 80 ? 24.226 2.123 -32.191 1.00 67.25 80 LEU A CA 1
ATOM 631 C C . LEU A 1 80 ? 24.019 3.642 -32.351 1.00 67.25 80 LEU A C 1
ATOM 633 O O . LEU A 1 80 ? 23.222 3.999 -33.203 1.00 67.25 80 LEU A O 1
ATOM 637 N N . GLY A 1 81 ? 24.746 4.552 -31.694 1.00 68.06 81 GLY A N 1
ATOM 638 C CA . GLY A 1 81 ? 24.421 5.997 -31.699 1.00 68.06 81 GLY A CA 1
ATOM 639 C C . GLY A 1 81 ? 24.472 6.734 -33.053 1.00 68.06 81 GLY A C 1
ATOM 640 O O . GLY A 1 81 ? 23.873 7.794 -33.198 1.00 68.06 81 GLY A O 1
ATOM 641 N N . ARG A 1 82 ? 25.164 6.189 -34.064 1.00 67.94 82 ARG A N 1
ATOM 642 C CA . ARG A 1 82 ? 25.285 6.788 -35.415 1.00 67.94 82 ARG A CA 1
ATOM 643 C C . ARG A 1 82 ? 24.394 6.135 -36.477 1.00 67.94 82 ARG A C 1
ATOM 645 O O . ARG A 1 82 ? 24.431 6.544 -37.634 1.00 67.94 82 ARG A O 1
ATOM 652 N N . SER A 1 83 ? 23.637 5.099 -36.115 1.00 77.06 83 SER A N 1
ATOM 653 C CA . SER A 1 83 ? 22.753 4.409 -37.058 1.00 77.06 83 SER A CA 1
ATOM 654 C C . SER A 1 83 ? 21.452 5.200 -37.255 1.00 77.06 83 SER A C 1
ATOM 656 O O . SER A 1 83 ? 20.870 5.641 -36.265 1.00 77.06 83 SER A O 1
ATOM 658 N N . PRO A 1 84 ? 20.917 5.325 -38.483 1.00 76.56 84 PRO A N 1
ATOM 659 C CA . PRO A 1 84 ? 19.605 5.941 -38.708 1.00 76.56 84 PRO A CA 1
ATOM 660 C C . PRO A 1 84 ? 18.460 5.187 -38.004 1.00 76.56 84 PRO A C 1
ATOM 662 O O . PRO A 1 84 ? 17.422 5.774 -37.715 1.00 76.56 84 PRO A O 1
ATOM 665 N N . PHE A 1 85 ? 18.657 3.906 -37.666 1.00 82.81 85 PHE A N 1
ATOM 666 C CA . PHE A 1 85 ? 17.676 3.081 -36.950 1.00 82.81 85 PHE A CA 1
ATOM 667 C C . PHE A 1 85 ? 17.865 3.065 -35.425 1.00 82.81 85 PHE A C 1
ATOM 669 O O . PHE A 1 85 ? 17.079 2.434 -34.720 1.00 82.81 85 PHE A O 1
ATOM 676 N N . ALA A 1 86 ? 18.886 3.748 -34.899 1.00 81.50 86 ALA A N 1
ATOM 677 C CA . ALA A 1 86 ? 19.242 3.723 -33.479 1.00 81.50 86 ALA A CA 1
ATOM 678 C C . ALA A 1 86 ? 18.077 4.111 -32.568 1.00 81.50 86 ALA A C 1
ATOM 680 O O . ALA A 1 86 ? 17.762 3.403 -31.615 1.00 81.50 86 ALA A O 1
ATOM 681 N N . PHE A 1 87 ? 17.404 5.210 -32.913 1.00 82.56 87 PHE A N 1
ATOM 682 C CA . PHE A 1 87 ? 16.268 5.731 -32.164 1.00 82.56 87 PHE A CA 1
ATOM 683 C C . PHE A 1 87 ? 15.140 4.698 -32.053 1.00 82.56 87 PHE A C 1
ATOM 685 O O . PHE A 1 87 ? 14.641 4.437 -30.962 1.00 82.56 87 PHE A O 1
ATOM 692 N N . ILE A 1 88 ? 14.793 4.051 -33.170 1.00 87.31 88 ILE A N 1
ATOM 693 C CA . ILE A 1 88 ? 13.726 3.045 -33.219 1.00 87.31 88 ILE A CA 1
ATOM 694 C C . ILE A 1 88 ? 14.097 1.826 -32.368 1.00 87.31 88 ILE A C 1
ATOM 696 O O . ILE A 1 88 ? 13.271 1.354 -31.593 1.00 87.31 88 ILE A O 1
ATOM 700 N N . ILE A 1 89 ? 15.339 1.340 -32.463 1.00 87.12 89 ILE A N 1
ATOM 701 C CA . ILE A 1 89 ? 15.803 0.181 -31.686 1.00 87.12 89 ILE A CA 1
ATOM 702 C C . ILE A 1 89 ? 15.754 0.473 -30.179 1.00 87.12 89 ILE A C 1
ATOM 704 O O . ILE A 1 89 ? 15.274 -0.362 -29.412 1.00 87.12 89 ILE A O 1
ATOM 708 N N . ILE A 1 90 ? 16.194 1.662 -29.753 1.00 88.00 90 ILE A N 1
ATOM 709 C CA . ILE A 1 90 ? 16.167 2.072 -28.341 1.00 88.00 90 ILE A CA 1
ATOM 710 C C . ILE A 1 90 ? 14.721 2.140 -27.840 1.00 88.00 90 ILE A C 1
ATOM 712 O O . ILE A 1 90 ? 14.399 1.519 -26.828 1.00 88.00 90 ILE A O 1
ATOM 716 N N . VAL A 1 91 ? 13.827 2.802 -28.577 1.00 89.06 91 VAL A N 1
ATOM 717 C CA . VAL A 1 91 ? 12.404 2.907 -28.213 1.00 89.06 91 VAL A CA 1
ATOM 718 C C . VAL A 1 91 ? 11.745 1.527 -28.119 1.00 89.06 91 VAL A C 1
ATOM 720 O O . VAL A 1 91 ? 11.068 1.239 -27.133 1.00 89.06 91 VAL A O 1
ATOM 723 N N . VAL A 1 92 ? 11.986 0.639 -29.088 1.00 91.88 92 VAL A N 1
ATOM 724 C CA . VAL A 1 92 ? 11.455 -0.735 -29.062 1.00 91.88 92 VAL A CA 1
ATOM 725 C C . VAL A 1 92 ? 11.993 -1.511 -27.859 1.00 91.88 92 VAL A C 1
ATOM 727 O O . VAL A 1 92 ? 11.221 -2.187 -27.182 1.00 91.88 92 VAL A O 1
ATOM 730 N N . SER A 1 93 ? 13.282 -1.381 -27.533 1.00 89.62 93 SER A N 1
ATOM 731 C CA . SER A 1 93 ? 13.857 -2.044 -26.356 1.00 89.62 93 SER A CA 1
ATOM 732 C C . SER A 1 93 ? 13.253 -1.543 -25.039 1.00 89.62 93 SER A C 1
ATOM 734 O O . SER A 1 93 ? 12.939 -2.356 -24.172 1.00 89.62 93 SER A O 1
ATOM 736 N N . MET A 1 94 ? 12.990 -0.237 -24.910 1.00 92.00 94 MET A N 1
ATOM 737 C CA . MET A 1 94 ? 12.296 0.328 -23.746 1.00 92.00 94 MET A CA 1
ATOM 738 C C . MET A 1 94 ? 10.867 -0.215 -23.633 1.00 92.00 94 MET A C 1
ATOM 740 O O . MET A 1 94 ? 10.456 -0.611 -22.546 1.00 92.00 94 MET A O 1
ATOM 744 N N . ILE A 1 95 ? 10.130 -0.310 -24.745 1.00 93.25 95 ILE A N 1
ATOM 745 C CA . ILE A 1 95 ? 8.776 -0.888 -24.765 1.00 93.25 95 ILE A CA 1
ATOM 746 C C . ILE A 1 95 ? 8.800 -2.362 -24.339 1.00 93.25 95 ILE A C 1
ATOM 748 O O . ILE A 1 95 ? 7.967 -2.776 -23.533 1.00 93.25 95 ILE A O 1
ATOM 752 N N . ILE A 1 96 ? 9.768 -3.149 -24.819 1.00 94.44 96 ILE A N 1
ATOM 753 C CA . ILE A 1 96 ? 9.929 -4.557 -24.422 1.00 94.44 96 ILE A CA 1
ATOM 754 C C . ILE A 1 96 ? 10.180 -4.674 -22.915 1.00 94.44 96 ILE A C 1
ATOM 756 O O . ILE A 1 96 ? 9.576 -5.527 -22.268 1.00 94.44 96 ILE A O 1
ATOM 760 N N . VAL A 1 97 ? 11.019 -3.806 -22.342 1.00 93.00 97 VAL A N 1
ATOM 761 C CA . VAL A 1 97 ? 11.283 -3.785 -20.893 1.00 93.00 97 VAL A CA 1
ATOM 762 C C . VAL A 1 97 ? 10.017 -3.453 -20.102 1.00 93.00 97 VAL A C 1
ATOM 764 O O . VAL A 1 97 ? 9.729 -4.139 -19.122 1.00 93.00 97 VAL A O 1
ATOM 767 N N . ILE A 1 98 ? 9.227 -2.462 -20.535 1.00 92.12 98 ILE A N 1
ATOM 768 C CA . ILE A 1 98 ? 7.948 -2.120 -19.889 1.00 92.12 98 ILE A CA 1
ATOM 769 C C . ILE A 1 98 ? 7.001 -3.321 -19.919 1.00 92.12 98 ILE A C 1
ATOM 771 O O . ILE A 1 98 ? 6.474 -3.713 -18.881 1.00 92.12 98 ILE A O 1
A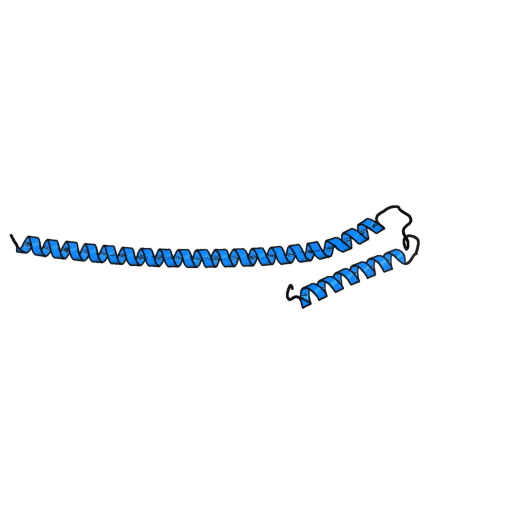TOM 775 N N . ILE A 1 99 ? 6.801 -3.929 -21.092 1.00 92.38 99 ILE A N 1
ATOM 776 C CA . ILE A 1 99 ? 5.895 -5.073 -21.252 1.00 92.38 99 ILE A CA 1
ATOM 777 C C . ILE A 1 99 ? 6.377 -6.258 -20.409 1.00 92.38 99 ILE A C 1
ATOM 779 O O . ILE A 1 99 ? 5.576 -6.868 -19.705 1.00 92.38 99 ILE A O 1
ATOM 783 N N . GLY A 1 100 ? 7.680 -6.554 -20.422 1.00 92.06 100 GLY A N 1
ATOM 784 C CA . GLY A 1 100 ? 8.273 -7.623 -19.619 1.00 92.06 100 GLY A CA 1
ATOM 785 C C . GLY A 1 100 ? 8.064 -7.415 -18.119 1.00 92.06 100 GLY A C 1
ATOM 786 O O . GLY A 1 100 ? 7.651 -8.343 -17.424 1.00 92.06 100 GLY A O 1
ATOM 787 N N . MET A 1 101 ? 8.265 -6.189 -17.627 1.00 89.56 101 MET A N 1
ATOM 788 C CA . MET A 1 101 ? 8.012 -5.835 -16.227 1.00 89.56 101 MET A CA 1
ATOM 789 C C . MET A 1 101 ? 6.526 -5.939 -15.867 1.00 89.56 101 MET A C 1
ATOM 791 O O . MET A 1 101 ? 6.193 -6.509 -14.832 1.00 89.56 101 MET A O 1
ATOM 795 N N . LEU A 1 102 ? 5.617 -5.456 -16.721 1.00 87.94 102 LEU A N 1
ATOM 796 C CA . LEU A 1 102 ? 4.171 -5.558 -16.484 1.00 87.94 102 LEU A CA 1
ATOM 797 C C . LEU A 1 102 ? 3.693 -7.015 -16.437 1.00 87.94 102 LEU A C 1
ATOM 799 O O . LEU A 1 102 ? 2.900 -7.370 -15.567 1.00 87.94 102 LEU A O 1
ATOM 803 N N . VAL A 1 103 ? 4.195 -7.872 -17.330 1.00 88.88 103 VAL A N 1
ATOM 804 C CA . VAL A 1 103 ? 3.893 -9.313 -17.316 1.00 88.88 103 VAL A CA 1
ATOM 805 C C . VAL A 1 103 ? 4.451 -9.972 -16.055 1.00 88.88 103 VAL A C 1
ATOM 807 O O . VAL A 1 103 ? 3.746 -10.756 -15.423 1.00 88.88 103 VAL A O 1
ATOM 810 N N . TYR A 1 104 ? 5.676 -9.627 -15.651 1.00 87.69 104 TYR A N 1
ATOM 811 C CA . TYR A 1 104 ? 6.280 -10.135 -14.418 1.00 87.69 104 TYR A CA 1
ATOM 812 C C . TYR A 1 104 ? 5.464 -9.753 -13.174 1.00 87.69 104 TYR A C 1
ATOM 814 O O . TYR A 1 104 ? 5.173 -10.614 -12.343 1.00 87.69 104 TYR A O 1
ATOM 822 N N . PHE A 1 105 ? 5.048 -8.488 -13.058 1.00 86.00 105 PHE A N 1
ATOM 823 C CA . PHE A 1 105 ? 4.233 -8.022 -11.934 1.00 86.00 105 PHE A CA 1
ATOM 824 C C . PHE A 1 105 ? 2.832 -8.641 -11.926 1.00 86.00 105 PHE A C 1
ATOM 826 O O . PHE A 1 105 ? 2.346 -9.008 -10.857 1.00 86.00 105 PHE A O 1
ATOM 833 N N . LYS A 1 106 ? 2.217 -8.839 -13.097 1.00 82.69 106 LYS A N 1
ATOM 834 C CA . LYS A 1 106 ? 0.932 -9.542 -13.217 1.00 82.69 106 LYS A CA 1
ATOM 835 C C . LYS A 1 106 ? 1.030 -11.019 -12.827 1.00 82.69 106 LYS A C 1
ATOM 837 O O . LYS A 1 106 ? 0.146 -11.526 -12.156 1.00 82.69 106 LYS A O 1
ATOM 842 N N . TYR A 1 107 ? 2.100 -11.713 -13.218 1.00 79.75 107 TYR A N 1
ATOM 843 C CA . TYR A 1 107 ? 2.295 -13.125 -12.858 1.00 79.75 107 TYR A CA 1
ATOM 844 C C . TYR A 1 107 ? 2.508 -13.330 -11.354 1.00 79.75 107 TYR A C 1
ATOM 846 O O . TYR A 1 107 ? 2.202 -14.390 -10.819 1.00 79.75 107 TYR A O 1
ATOM 854 N N . LYS A 1 108 ? 3.047 -12.324 -10.662 1.00 79.50 108 LYS A N 1
ATOM 855 C CA . LYS A 1 108 ? 3.338 -12.405 -9.230 1.00 79.50 108 LYS A CA 1
ATOM 856 C C . LYS A 1 108 ? 2.151 -12.017 -8.339 1.00 79.50 108 LYS A C 1
ATOM 858 O O . LYS A 1 108 ? 2.358 -11.832 -7.145 1.00 79.50 108 LYS A O 1
ATOM 863 N N . ASP A 1 109 ? 0.957 -11.837 -8.910 1.00 70.19 109 ASP A N 1
ATOM 864 C CA . ASP A 1 109 ? -0.221 -11.255 -8.249 1.00 70.19 109 ASP A CA 1
ATOM 865 C C . ASP A 1 109 ? 0.080 -9.883 -7.614 1.00 70.19 109 ASP A C 1
ATOM 867 O O . ASP A 1 109 ? -0.535 -9.461 -6.638 1.00 70.19 109 ASP A O 1
ATOM 871 N N . TRP A 1 110 ? 1.064 -9.151 -8.152 1.00 61.62 110 TRP A N 1
ATOM 872 C CA . TRP A 1 110 ? 1.395 -7.781 -7.745 1.00 61.62 110 TRP A CA 1
ATOM 873 C C . TRP A 1 110 ? 0.610 -6.730 -8.543 1.00 61.62 110 TRP A C 1
ATOM 875 O O . TRP A 1 110 ? 0.677 -5.555 -8.192 1.00 61.62 110 TRP A O 1
ATOM 885 N N . ILE A 1 111 ? -0.185 -7.145 -9.528 1.00 56.78 111 ILE A N 1
ATOM 886 C CA . ILE A 1 111 ? -1.193 -6.342 -10.233 1.00 56.78 111 ILE A CA 1
ATOM 887 C C . ILE A 1 111 ? -2.470 -7.162 -10.341 1.00 56.78 111 ILE A C 1
ATOM 889 O O . ILE A 1 111 ? -2.344 -8.346 -10.721 1.00 56.78 111 ILE A O 1
#